Protein AF-A0A9N9KCZ2-F1 (afdb_monomer_lite)

Sequence (55 aa):
QRINTNCADLVSKSLTKCWVLVAKSAQLVFKKSYSTEDYENLQKCLETESQILTQ

Radius of gyration: 15.32 Å; chains: 1; bounding box: 35×16×49 Å

Foldseek 3Di:
DPPPVVVVVVVVVVVVVVVVLVVLLVCLVPDPDDDPVSVVVNVVSVVVVCVVVVD

pLDDT: mean 72.78, std 11.1, range [40.59, 87.75]

Structure (mmCIF, N/CA/C/O backbone):
data_AF-A0A9N9KCZ2-F1
#
_entry.id   AF-A0A9N9KCZ2-F1
#
loop_
_atom_site.group_PDB
_atom_site.id
_atom_site.type_symbol
_atom_site.label_atom_id
_atom_site.label_alt_id
_atom_site.label_comp_id
_atom_site.label_asym_id
_atom_site.label_entity_id
_atom_site.label_seq_id
_atom_site.pdbx_PDB_ins_code
_atom_site.Cartn_x
_atom_site.Cartn_y
_atom_site.Cartn_z
_atom_site.occupancy
_atom_site.B_iso_or_equiv
_atom_site.auth_seq_id
_atom_site.auth_comp_id
_atom_site.auth_asym_id
_atom_site.auth_atom_id
_atom_site.pdbx_PDB_model_num
ATOM 1 N N . GLN A 1 1 ? 20.453 4.483 -34.914 1.00 40.59 1 GLN A N 1
ATOM 2 C CA . GLN A 1 1 ? 19.302 4.772 -34.030 1.00 40.59 1 GLN A CA 1
ATOM 3 C C . GLN A 1 1 ? 19.551 4.125 -32.673 1.00 40.59 1 GLN A C 1
ATOM 5 O O . GLN A 1 1 ? 19.583 2.906 -32.601 1.00 40.59 1 GLN A O 1
ATOM 10 N N . ARG A 1 2 ? 19.799 4.906 -31.611 1.00 48.78 2 ARG A N 1
ATOM 11 C CA . ARG A 1 2 ? 19.855 4.369 -30.241 1.00 48.78 2 ARG A CA 1
ATOM 12 C C . ARG A 1 2 ? 18.423 4.266 -29.733 1.00 48.78 2 ARG A C 1
ATOM 14 O O . ARG A 1 2 ? 17.853 5.260 -29.299 1.00 48.78 2 ARG A O 1
ATOM 21 N N . ILE A 1 3 ? 17.823 3.088 -29.865 1.00 50.34 3 ILE A N 1
ATOM 22 C CA . ILE A 1 3 ? 16.548 2.811 -29.211 1.00 50.34 3 ILE A CA 1
ATOM 23 C C . ILE A 1 3 ? 16.845 2.801 -27.712 1.00 50.34 3 ILE A C 1
ATOM 25 O O . ILE A 1 3 ? 17.614 1.979 -27.221 1.00 50.34 3 ILE A O 1
ATOM 29 N N . ASN A 1 4 ? 16.287 3.780 -27.008 1.00 53.25 4 ASN A N 1
ATOM 30 C CA . ASN A 1 4 ? 16.434 3.989 -25.574 1.00 53.25 4 ASN A CA 1
ATOM 31 C C . ASN A 1 4 ? 15.523 3.011 -24.800 1.00 53.25 4 ASN A C 1
ATOM 33 O O . ASN A 1 4 ? 14.721 3.416 -23.963 1.00 53.25 4 ASN A O 1
ATOM 37 N N . THR A 1 5 ? 15.595 1.717 -25.131 1.00 52.44 5 THR A N 1
ATOM 38 C CA . THR A 1 5 ? 14.759 0.635 -24.573 1.00 52.44 5 THR A CA 1
ATOM 39 C C . THR A 1 5 ? 14.864 0.551 -23.054 1.00 52.44 5 THR A C 1
ATOM 41 O O . THR A 1 5 ? 13.886 0.243 -22.384 1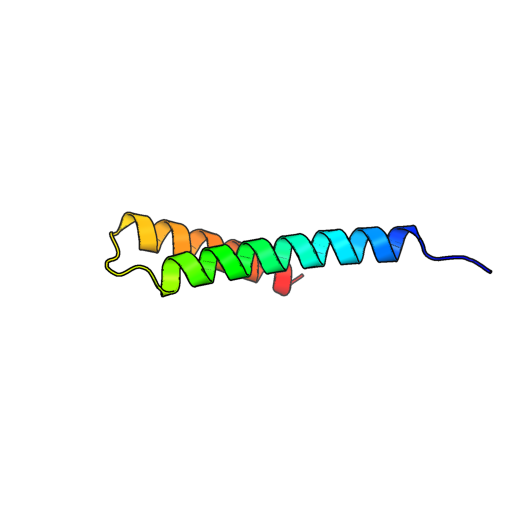.00 52.44 5 THR A O 1
ATOM 44 N N . ASN A 1 6 ? 16.024 0.906 -22.499 1.00 56.00 6 ASN A N 1
ATOM 45 C CA . ASN A 1 6 ? 16.265 0.889 -21.059 1.00 56.00 6 ASN A CA 1
ATOM 46 C C . ASN A 1 6 ? 15.480 1.986 -20.311 1.00 56.00 6 ASN A C 1
ATOM 48 O O . ASN A 1 6 ? 15.059 1.800 -19.174 1.00 56.00 6 ASN A O 1
ATOM 52 N N . CYS A 1 7 ? 15.243 3.131 -20.959 1.00 52.38 7 CYS A N 1
ATOM 53 C CA . CYS A 1 7 ? 14.547 4.264 -20.35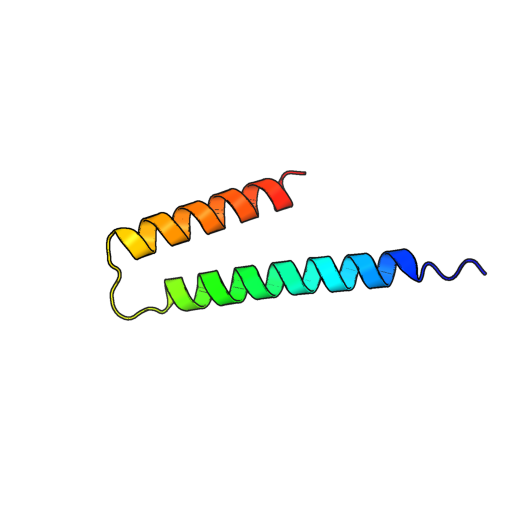3 1.00 52.38 7 CYS A CA 1
ATOM 54 C C . CYS A 1 7 ? 13.028 4.047 -20.332 1.00 52.38 7 CYS A C 1
ATOM 56 O O . CYS A 1 7 ? 12.384 4.345 -19.332 1.00 52.38 7 CYS A O 1
ATOM 58 N N . ALA A 1 8 ? 12.467 3.442 -21.384 1.00 59.69 8 ALA A N 1
ATOM 59 C CA . ALA A 1 8 ? 11.054 3.062 -21.414 1.00 59.69 8 ALA A CA 1
ATOM 60 C C . ALA A 1 8 ? 10.711 2.048 -20.308 1.00 59.69 8 ALA A C 1
ATOM 62 O O . ALA A 1 8 ? 9.734 2.240 -19.592 1.00 59.69 8 ALA A O 1
ATOM 63 N N . ASP A 1 9 ? 11.552 1.030 -20.104 1.00 62.97 9 ASP A N 1
ATOM 64 C CA . ASP A 1 9 ? 11.345 0.001 -19.074 1.00 62.97 9 ASP A CA 1
ATOM 65 C C . ASP A 1 9 ? 11.436 0.573 -17.643 1.00 62.97 9 ASP A C 1
ATOM 67 O O . ASP A 1 9 ? 10.628 0.247 -16.769 1.00 62.97 9 ASP A O 1
ATOM 71 N N . LEU A 1 10 ? 12.379 1.497 -17.417 1.00 64.44 10 LEU A N 1
ATOM 72 C CA . LEU A 1 10 ? 12.509 2.253 -16.166 1.00 64.44 10 LEU A CA 1
ATOM 73 C C . LEU A 1 10 ? 11.286 3.137 -15.900 1.00 64.44 10 LEU A C 1
ATOM 75 O O . LEU A 1 10 ? 10.749 3.117 -14.793 1.00 64.44 10 LEU A O 1
ATOM 79 N N . VAL A 1 11 ? 10.812 3.867 -16.912 1.00 68.00 11 VAL A N 1
ATOM 80 C CA . VAL A 1 11 ? 9.623 4.723 -16.802 1.00 68.00 11 VAL A CA 1
ATOM 81 C C . VAL A 1 11 ? 8.381 3.885 -16.513 1.00 68.00 11 VAL A C 1
ATOM 83 O O . VAL A 1 11 ? 7.621 4.227 -15.613 1.00 68.00 11 VAL A O 1
ATOM 86 N N . SER A 1 12 ? 8.194 2.753 -17.196 1.00 71.62 12 SER A N 1
ATOM 87 C CA . SER A 1 12 ? 7.071 1.845 -16.941 1.00 71.62 12 SER A CA 1
ATOM 88 C C . SER A 1 12 ? 7.096 1.273 -15.521 1.00 71.62 12 SER A C 1
ATOM 90 O O . SER A 1 12 ? 6.055 1.214 -14.862 1.00 71.62 12 SER A O 1
ATOM 92 N N . LYS A 1 13 ? 8.275 0.903 -15.004 1.00 75.94 13 LYS A N 1
ATOM 93 C CA . LYS A 1 13 ? 8.433 0.436 -13.616 1.00 75.94 13 LYS A CA 1
ATOM 94 C C . LYS A 1 13 ? 8.135 1.529 -12.595 1.00 75.94 13 LYS A C 1
ATOM 96 O O . LYS A 1 13 ? 7.429 1.263 -11.623 1.00 75.94 13 LYS A O 1
ATOM 101 N N . SER A 1 14 ? 8.635 2.743 -12.806 1.00 74.44 14 SER A N 1
ATOM 102 C CA . SER A 1 14 ? 8.364 3.882 -11.920 1.00 74.44 14 SER A CA 1
ATOM 103 C C . SER A 1 14 ? 6.889 4.279 -11.947 1.00 74.44 14 SER A C 1
ATOM 105 O O . SER A 1 14 ? 6.286 4.472 -10.895 1.00 74.44 14 SER A O 1
ATOM 107 N N . LEU A 1 15 ? 6.270 4.284 -13.129 1.00 78.44 15 LEU A N 1
ATOM 108 C CA . LEU A 1 15 ? 4.848 4.568 -13.295 1.00 78.44 15 LEU A CA 1
ATOM 109 C C . LEU A 1 15 ? 3.985 3.521 -12.578 1.00 78.44 15 LEU A C 1
ATOM 111 O O . LEU A 1 15 ? 3.050 3.873 -11.866 1.00 78.44 15 LEU A O 1
ATOM 115 N N . THR A 1 16 ? 4.336 2.238 -12.697 1.00 79.81 16 THR A N 1
ATOM 116 C CA . THR A 1 16 ? 3.633 1.148 -12.000 1.00 79.81 16 THR A CA 1
ATOM 117 C C . THR A 1 16 ? 3.736 1.307 -10.482 1.00 79.81 16 THR A C 1
ATOM 119 O O . THR A 1 16 ? 2.741 1.152 -9.780 1.00 79.81 16 THR A O 1
ATOM 122 N N . LYS A 1 17 ? 4.914 1.676 -9.960 1.00 81.00 17 LYS A N 1
ATOM 123 C CA . LYS A 1 17 ? 5.105 1.958 -8.527 1.00 81.00 17 LYS A CA 1
ATOM 124 C C . LYS A 1 17 ? 4.258 3.140 -8.049 1.00 81.00 17 LYS A C 1
ATOM 126 O O . LYS A 1 17 ? 3.617 3.017 -7.008 1.00 81.00 17 LYS A O 1
ATOM 131 N N . CYS A 1 18 ? 4.201 4.229 -8.818 1.00 79.31 18 CYS A N 1
ATOM 132 C CA . CYS A 1 18 ? 3.315 5.362 -8.536 1.00 79.31 18 CYS A CA 1
ATOM 133 C C . CYS A 1 18 ? 1.848 4.932 -8.482 1.00 79.31 18 CYS A C 1
ATOM 135 O O . CYS A 1 18 ? 1.167 5.221 -7.507 1.00 79.31 18 CYS A O 1
ATOM 137 N N . TRP A 1 19 ? 1.361 4.188 -9.477 1.00 82.19 19 TRP A N 1
ATOM 138 C CA . TRP A 1 19 ? -0.036 3.742 -9.487 1.00 82.19 19 TRP A CA 1
ATOM 139 C C . TRP A 1 19 ? -0.374 2.792 -8.337 1.00 82.19 19 TRP A C 1
ATOM 141 O O . TRP A 1 19 ? -1.476 2.859 -7.800 1.00 82.19 19 TRP A O 1
ATOM 151 N N . VAL A 1 20 ? 0.568 1.946 -7.910 1.00 84.75 20 VAL A N 1
ATOM 152 C CA . VAL A 1 20 ? 0.395 1.097 -6.721 1.00 84.75 20 VAL A CA 1
ATOM 153 C C . VAL A 1 20 ? 0.299 1.939 -5.445 1.00 84.75 20 VAL A C 1
ATOM 155 O O . VAL A 1 20 ? -0.537 1.642 -4.592 1.00 84.75 20 VAL A O 1
ATOM 158 N N . LEU A 1 21 ? 1.117 2.986 -5.309 1.00 81.31 21 LEU A N 1
ATOM 159 C CA . LEU A 1 21 ? 1.034 3.938 -4.196 1.00 81.31 21 LEU A CA 1
ATOM 160 C C . LEU A 1 21 ? -0.308 4.677 -4.200 1.00 81.31 21 LEU A C 1
ATOM 162 O O . LEU A 1 21 ? -1.019 4.636 -3.202 1.00 81.31 21 LEU A O 1
ATOM 166 N N . VAL A 1 22 ? -0.709 5.239 -5.343 1.00 78.81 22 VAL A N 1
ATOM 167 C CA . VAL A 1 22 ? -1.996 5.933 -5.513 1.00 78.81 22 VAL A CA 1
ATOM 168 C C . VAL A 1 22 ? -3.172 5.014 -5.178 1.00 78.81 22 VAL A C 1
ATOM 170 O O . VAL A 1 22 ? -4.087 5.429 -4.471 1.00 78.81 22 VAL A O 1
ATOM 173 N N . ALA A 1 23 ? -3.148 3.754 -5.621 1.00 80.94 23 ALA A N 1
ATOM 174 C CA . ALA A 1 23 ? -4.199 2.785 -5.316 1.00 80.94 23 ALA A CA 1
ATOM 175 C C . ALA A 1 23 ? -4.274 2.450 -3.816 1.00 80.94 23 ALA A C 1
ATOM 177 O O . ALA A 1 23 ? -5.372 2.369 -3.267 1.00 80.94 23 ALA A O 1
ATOM 178 N N . LYS A 1 24 ? -3.129 2.295 -3.136 1.00 77.81 24 LYS A N 1
ATOM 179 C CA . LYS A 1 24 ? -3.078 2.076 -1.679 1.00 77.81 24 LYS A CA 1
ATOM 180 C C . LYS A 1 24 ? -3.577 3.293 -0.906 1.00 77.81 24 LYS A C 1
ATOM 182 O O . LYS A 1 24 ? -4.377 3.138 0.014 1.00 77.81 24 LYS A O 1
ATOM 187 N N . SER A 1 25 ? -3.156 4.489 -1.308 1.00 72.50 25 SER A N 1
ATOM 188 C CA . SER A 1 25 ? -3.620 5.744 -0.722 1.00 72.50 25 SER A CA 1
ATOM 189 C C . SER A 1 25 ? -5.122 5.919 -0.927 1.00 72.50 25 SER A C 1
ATOM 191 O O . SER A 1 25 ? -5.822 6.220 0.028 1.00 72.50 25 SER A O 1
ATOM 193 N N . ALA A 1 26 ? -5.654 5.637 -2.120 1.00 76.69 26 ALA A N 1
ATOM 194 C CA . ALA A 1 26 ? -7.092 5.679 -2.382 1.00 76.69 26 ALA A CA 1
ATOM 195 C C . ALA A 1 26 ? -7.859 4.637 -1.552 1.00 76.69 26 ALA A C 1
ATOM 197 O O . ALA A 1 26 ? -8.877 4.960 -0.948 1.00 76.69 26 ALA A O 1
ATOM 198 N N . GLN A 1 27 ? -7.363 3.402 -1.458 1.00 76.50 27 GLN A N 1
ATOM 199 C CA . GLN A 1 27 ? -7.976 2.367 -0.623 1.00 76.50 27 GLN A CA 1
ATOM 200 C C . GLN A 1 27 ? -8.041 2.787 0.850 1.00 76.50 27 GLN A C 1
ATOM 202 O O . GLN A 1 27 ? -9.055 2.553 1.507 1.00 76.50 27 GLN A O 1
ATOM 207 N N . LEU A 1 28 ? -6.976 3.418 1.353 1.00 67.62 28 LEU A N 1
ATOM 208 C CA . LEU A 1 28 ? -6.968 4.005 2.683 1.00 67.62 28 LEU A CA 1
ATOM 209 C C . LEU A 1 28 ? -7.969 5.156 2.747 1.00 67.62 28 LEU A C 1
ATOM 211 O O . LEU A 1 28 ? -8.854 5.070 3.575 1.00 67.62 28 LEU A O 1
ATOM 215 N N . VAL A 1 29 ? -7.926 6.156 1.857 1.00 69.00 29 VAL A N 1
ATOM 216 C CA . VAL A 1 29 ? -8.808 7.353 1.811 1.00 69.00 29 VAL A CA 1
ATOM 217 C C . VAL A 1 29 ? -10.312 7.025 1.699 1.00 69.00 29 VAL A C 1
ATOM 219 O O . VAL A 1 29 ? -11.150 7.772 2.200 1.00 69.00 29 VAL A O 1
ATOM 222 N N . PHE A 1 30 ? -10.677 5.896 1.089 1.00 72.25 30 PHE A N 1
ATOM 223 C CA . PHE A 1 30 ? -12.075 5.466 0.945 1.00 72.25 30 PHE A CA 1
ATOM 224 C C . PHE A 1 30 ? -12.513 4.407 1.968 1.00 72.25 30 PHE A C 1
ATOM 226 O O . PHE A 1 30 ? -13.617 3.860 1.868 1.00 72.25 30 PHE A O 1
ATOM 233 N N . LYS A 1 31 ? -11.681 4.096 2.967 1.00 71.44 31 LYS A N 1
ATOM 234 C CA . LYS A 1 31 ? -12.031 3.145 4.024 1.00 71.44 31 LYS A CA 1
ATOM 235 C C . LYS A 1 31 ? -13.130 3.744 4.916 1.00 71.44 31 LYS A C 1
ATOM 237 O O . LYS A 1 31 ? -13.050 4.882 5.362 1.00 71.44 31 LYS A O 1
ATOM 242 N N . LYS A 1 32 ? -14.178 2.958 5.193 1.00 69.19 32 LYS A N 1
ATOM 243 C CA . LYS A 1 32 ? -15.391 3.398 5.921 1.00 69.19 32 LYS A CA 1
ATOM 244 C C . LYS A 1 32 ? -15.125 3.832 7.373 1.00 69.19 32 LYS A C 1
ATOM 246 O O . LYS A 1 32 ? -15.926 4.552 7.960 1.00 69.19 32 LYS A O 1
ATOM 251 N N . SER A 1 33 ? -14.025 3.365 7.951 1.00 67.12 33 SER A N 1
ATOM 252 C CA . SER A 1 33 ? -13.573 3.688 9.301 1.00 67.12 33 SER A CA 1
ATOM 253 C C . SER A 1 33 ? -12.066 3.487 9.371 1.00 67.12 33 SER A C 1
ATOM 255 O O . SER A 1 33 ? -11.563 2.493 8.842 1.00 67.12 33 SER A O 1
ATOM 257 N N . TYR A 1 34 ? -11.378 4.395 10.054 1.00 66.00 34 TYR A N 1
ATOM 258 C CA . TYR A 1 34 ? -9.935 4.336 10.259 1.00 66.00 34 TYR A CA 1
ATOM 259 C C . TYR A 1 34 ? -9.629 3.966 11.696 1.00 66.00 34 TYR A C 1
ATOM 261 O O . TYR A 1 34 ? -10.193 4.552 12.623 1.00 66.00 34 TYR A O 1
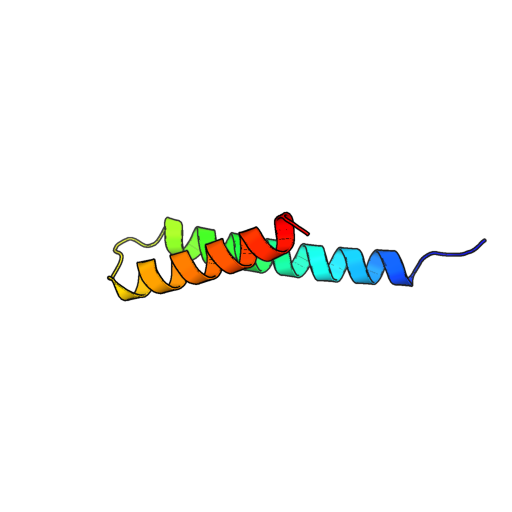ATOM 269 N N . SER A 1 35 ? -8.710 3.026 11.875 1.00 76.94 35 SER A N 1
ATOM 270 C CA . SER A 1 35 ? -8.008 2.852 13.142 1.00 76.94 35 SER A CA 1
ATOM 271 C C . SER A 1 35 ? -6.792 3.786 13.205 1.00 76.94 35 SER A C 1
ATOM 273 O O . SER A 1 35 ? -6.332 4.307 12.189 1.00 76.94 35 SER A O 1
ATOM 275 N N . THR A 1 36 ? -6.233 3.984 14.398 1.00 79.38 36 THR A N 1
ATOM 276 C CA . THR A 1 36 ? -4.956 4.698 14.576 1.00 79.38 36 THR A CA 1
ATOM 277 C C . THR A 1 36 ? -3.839 4.084 13.721 1.00 79.38 36 THR A C 1
ATOM 279 O O . THR A 1 36 ? -3.073 4.811 13.100 1.00 79.38 36 THR A O 1
ATOM 282 N N . GLU A 1 37 ? -3.818 2.755 13.597 1.00 81.62 37 GLU A N 1
ATOM 283 C CA . GLU A 1 37 ? -2.875 2.014 12.749 1.00 81.62 37 GLU A CA 1
ATOM 284 C C . GLU A 1 37 ? -3.034 2.343 11.249 1.00 81.62 37 GLU A C 1
ATOM 286 O O . GLU A 1 37 ? -2.044 2.437 10.521 1.00 81.62 37 GLU A O 1
ATOM 291 N N . ASP A 1 38 ? -4.262 2.572 10.764 1.00 77.19 38 ASP A N 1
ATOM 292 C CA . ASP A 1 38 ? -4.491 2.978 9.371 1.00 77.19 38 ASP A CA 1
ATOM 293 C C . ASP A 1 38 ? -3.878 4.359 9.075 1.00 77.19 38 ASP A C 1
ATOM 295 O O . ASP A 1 38 ? -3.315 4.565 7.998 1.00 77.19 38 ASP A O 1
ATOM 299 N N . TYR A 1 39 ? -3.933 5.289 10.035 1.00 79.50 39 TYR A N 1
ATOM 300 C CA . TYR A 1 39 ? -3.308 6.610 9.905 1.00 79.50 39 TYR A CA 1
ATOM 301 C C . TYR A 1 39 ? -1.779 6.544 9.943 1.00 79.50 39 TYR A C 1
ATOM 303 O O . TYR A 1 39 ? -1.128 7.212 9.143 1.00 79.50 39 TYR A O 1
ATOM 311 N N . GLU A 1 40 ? -1.197 5.709 10.806 1.00 85.00 40 GLU A N 1
ATOM 312 C CA . GLU A 1 40 ? 0.256 5.491 10.841 1.00 85.00 40 GLU A CA 1
ATOM 313 C C . GLU A 1 40 ? 0.771 4.886 9.526 1.00 85.00 40 GLU A C 1
ATOM 315 O O . GLU A 1 40 ? 1.828 5.268 9.017 1.00 85.00 40 GLU A O 1
ATOM 320 N N . ASN A 1 41 ? 0.008 3.963 8.932 1.00 81.44 41 ASN A N 1
ATOM 321 C CA . ASN A 1 41 ? 0.333 3.388 7.628 1.00 81.44 41 ASN A CA 1
ATOM 322 C C . ASN A 1 41 ? 0.179 4.402 6.488 1.00 81.44 41 ASN A C 1
ATOM 324 O O . ASN A 1 41 ? 1.012 4.427 5.577 1.00 81.44 41 ASN A O 1
ATOM 328 N N . LEU A 1 42 ? -0.842 5.262 6.546 1.00 78.00 42 LEU A N 1
ATOM 329 C CA . LEU A 1 42 ? -1.028 6.348 5.585 1.00 78.00 42 LEU A CA 1
ATOM 330 C C . LEU A 1 42 ? 0.127 7.355 5.657 1.00 78.00 42 LEU A C 1
ATOM 332 O O . LEU A 1 42 ? 0.678 7.725 4.624 1.00 78.00 42 LEU A O 1
ATOM 336 N N . GLN A 1 43 ? 0.547 7.735 6.865 1.00 83.44 43 GLN A N 1
ATOM 337 C CA . GLN A 1 43 ? 1.669 8.646 7.081 1.00 83.44 43 GLN A CA 1
ATOM 338 C C . GLN A 1 43 ? 2.971 8.102 6.474 1.00 83.44 43 GLN A C 1
ATOM 340 O O . GLN A 1 43 ? 3.630 8.803 5.709 1.00 83.44 43 GLN A O 1
ATOM 345 N N . LYS A 1 44 ? 3.290 6.822 6.709 1.00 86.88 44 LYS A N 1
ATOM 346 C CA . LYS A 1 44 ? 4.473 6.171 6.112 1.00 86.88 44 LYS A CA 1
ATOM 347 C C . LYS A 1 44 ? 4.424 6.145 4.582 1.00 86.88 44 LYS A C 1
ATOM 349 O O . LYS A 1 44 ? 5.456 6.321 3.929 1.00 86.88 44 LYS A O 1
ATOM 354 N N . CYS A 1 45 ? 3.241 5.923 4.002 1.00 81.00 45 CYS A N 1
ATOM 355 C CA . CYS A 1 45 ? 3.062 5.965 2.550 1.00 81.00 45 CYS A CA 1
ATOM 356 C C . CYS A 1 45 ? 3.326 7.372 1.998 1.00 81.00 45 CYS A C 1
ATOM 358 O O . CYS A 1 45 ? 4.059 7.500 1.020 1.00 81.00 45 CYS A O 1
ATOM 360 N N . LEU A 1 46 ? 2.801 8.411 2.654 1.00 82.75 46 LEU A N 1
ATOM 361 C CA . LEU A 1 46 ? 2.986 9.808 2.252 1.00 82.75 46 LEU A CA 1
ATOM 362 C C . LEU A 1 46 ? 4.442 10.275 2.389 1.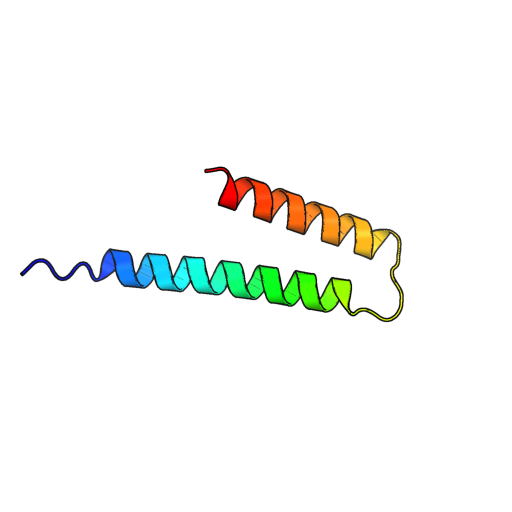00 82.75 46 LEU A C 1
ATOM 364 O O . LEU A 1 46 ? 4.949 10.967 1.509 1.00 82.75 46 LEU A O 1
ATOM 368 N N . GLU A 1 47 ? 5.151 9.870 3.444 1.00 87.75 47 GLU A N 1
ATOM 369 C CA . GLU A 1 47 ? 6.586 10.162 3.588 1.00 87.75 47 GLU A CA 1
ATOM 370 C C . GLU A 1 47 ? 7.411 9.502 2.480 1.00 87.75 47 GLU A C 1
ATOM 372 O O . GLU A 1 47 ? 8.295 10.133 1.899 1.00 87.75 47 GLU A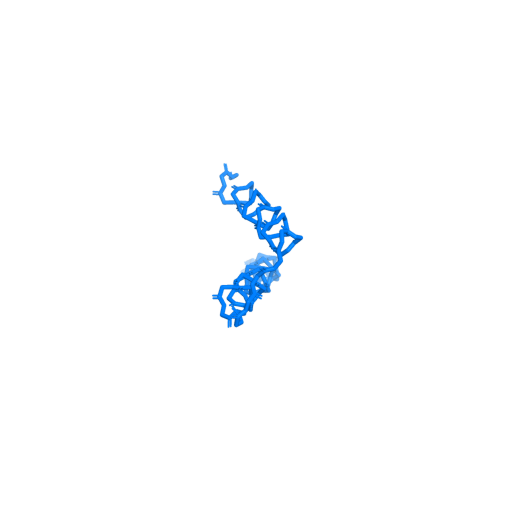 O 1
ATOM 377 N N . THR A 1 48 ? 7.085 8.254 2.139 1.00 85.38 48 THR A N 1
ATOM 378 C CA . THR A 1 48 ? 7.742 7.537 1.037 1.00 85.38 48 THR A CA 1
ATOM 379 C C . THR A 1 48 ? 7.465 8.217 -0.305 1.00 85.38 48 THR A C 1
ATOM 381 O O . THR A 1 48 ? 8.374 8.383 -1.115 1.00 85.38 48 THR A O 1
ATOM 384 N N . GLU A 1 49 ? 6.222 8.640 -0.544 1.00 76.31 49 GLU A N 1
ATOM 385 C CA . GLU A 1 49 ? 5.833 9.366 -1.755 1.00 76.31 49 GLU A CA 1
ATOM 386 C C . GLU A 1 49 ? 6.572 10.709 -1.866 1.00 76.31 49 GLU A C 1
ATOM 388 O O . GLU A 1 49 ? 7.145 11.011 -2.911 1.00 76.31 49 GLU A O 1
ATOM 393 N N . SER A 1 50 ? 6.669 11.461 -0.767 1.00 80.06 50 SER A N 1
ATOM 394 C CA . SER A 1 50 ? 7.421 12.720 -0.701 1.00 80.06 50 SER A CA 1
ATOM 395 C C . SER A 1 50 ? 8.910 12.533 -1.017 1.00 80.06 50 SER A C 1
ATOM 397 O O . SER A 1 50 ? 9.476 13.281 -1.814 1.00 80.06 50 SER A O 1
ATOM 399 N N . GLN A 1 51 ? 9.551 11.494 -0.474 1.00 82.31 51 GLN A N 1
ATOM 400 C CA . GLN A 1 51 ? 10.959 11.195 -0.770 1.00 82.31 51 GLN A CA 1
ATOM 401 C C . GLN A 1 51 ? 11.206 10.865 -2.245 1.00 82.31 51 GLN A C 1
ATOM 403 O O . GLN A 1 51 ? 12.250 11.226 -2.780 1.00 82.31 51 GLN A O 1
ATOM 408 N N . ILE A 1 52 ? 10.260 10.192 -2.905 1.00 77.69 52 ILE A N 1
ATOM 409 C CA . ILE A 1 52 ? 10.361 9.850 -4.330 1.00 77.69 52 ILE A CA 1
ATOM 410 C C . ILE A 1 52 ? 10.163 11.092 -5.209 1.00 77.69 52 ILE A C 1
ATOM 412 O O . ILE A 1 52 ? 10.812 11.209 -6.243 1.00 77.69 52 ILE A O 1
A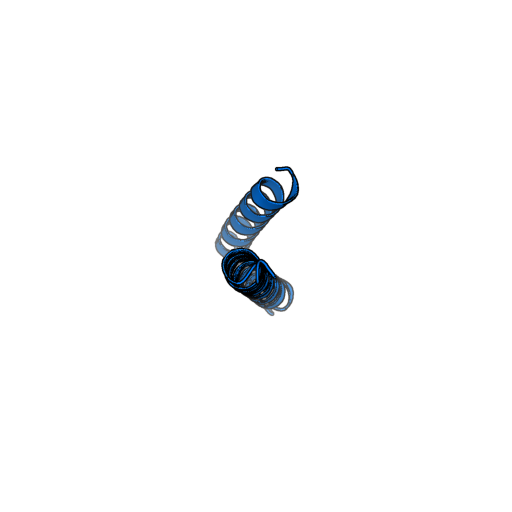TOM 416 N N . LEU A 1 53 ? 9.267 12.001 -4.814 1.00 76.06 53 LEU A N 1
ATOM 417 C CA . LEU A 1 53 ? 8.904 13.188 -5.597 1.00 76.06 53 LEU A CA 1
ATOM 418 C C . LEU A 1 53 ? 9.839 14.391 -5.389 1.00 76.06 53 LEU A C 1
ATOM 420 O O . LEU A 1 53 ? 9.828 15.302 -6.212 1.00 76.06 53 LEU A O 1
ATOM 424 N N . THR A 1 54 ? 10.614 14.417 -4.299 1.00 69.88 54 THR A N 1
ATOM 425 C CA . THR A 1 54 ? 11.548 15.516 -3.971 1.00 69.88 54 THR A CA 1
ATOM 426 C C . THR A 1 54 ? 13.004 15.209 -4.373 1.00 69.88 54 THR A C 1
ATOM 428 O O . THR A 1 54 ? 13.897 16.008 -4.091 1.00 69.88 54 THR A O 1
ATOM 431 N N . GLN A 1 55 ? 13.259 14.058 -5.011 1.00 50.75 55 GLN A N 1
ATOM 432 C CA . GLN A 1 55 ? 14.524 13.747 -5.698 1.00 50.75 55 GLN A CA 1
ATOM 433 C C . GLN A 1 55 ? 14.522 14.281 -7.131 1.00 50.75 55 GLN A C 1
ATOM 435 O O . GLN A 1 55 ? 15.610 14.710 -7.576 1.00 50.75 55 GLN A O 1
#

Organism: NCBI:txid1433469

Secondary structure (DSSP, 8-state):
----HHHHHHHHHHHHHHHHHHHHHHHHHT-SS--HHHHHHHHHHHHHHHHHH--